Protein AF-A0A7C7UW65-F1 (afdb_monomer_lite)

Secondary structure (DSSP, 8-state):
-PPPPHHHHHHHHHHH---EEPTTS-EEE--HHHHHHHHTSTT-THHHHHHHHHHHS-SEEEE-S-TT-TTEEEEEEEEEETTEEEEEEEEEEEEESSSEEEEEEEEPPHHHHHHHTTSPEEEEGGG-

Foldseek 3Di:
DDQDPLVVLVVCCCVLDDQQAFCVRFTEDEDSVQSSVQPVDPPSSVCSVVLSCQRNPAQFKFQQLPPVQRQKIKRWHFDDDPVDNDTWIKIWIWGHDPTTYTDHIDGDDPVRVVSRVVTGTPDGPVVD

Radius of gyration: 14.75 Å; chains: 1; bounding box: 37×32×46 Å

Structure (mmCIF, N/CA/C/O backbone):
data_AF-A0A7C7UW65-F1
#
_entry.id   AF-A0A7C7UW65-F1
#
loop_
_atom_site.group_PDB
_atom_site.id
_atom_site.type_symbol
_atom_site.label_atom_id
_atom_site.label_alt_id
_atom_site.label_comp_id
_atom_site.label_asym_id
_atom_site.label_entity_id
_atom_site.label_seq_id
_atom_site.pdbx_PDB_ins_code
_atom_site.Cartn_x
_atom_site.Cartn_y
_atom_site.Cartn_z
_atom_site.occupancy
_atom_site.B_iso_or_equiv
_atom_site.auth_seq_id
_atom_site.auth_comp_id
_atom_site.auth_asym_id
_atom_site.auth_atom_id
_atom_site.pdbx_PDB_model_num
ATOM 1 N N . MET A 1 1 ? 6.040 5.748 -26.843 1.00 45.75 1 MET A N 1
ATOM 2 C CA . MET A 1 1 ? 6.457 4.469 -26.232 1.00 45.75 1 MET A CA 1
ATOM 3 C C . MET A 1 1 ? 5.358 3.458 -26.503 1.00 45.75 1 MET A C 1
ATOM 5 O O . MET A 1 1 ? 4.217 3.743 -26.154 1.00 45.75 1 MET A O 1
ATOM 9 N N . ALA A 1 2 ? 5.658 2.371 -27.216 1.00 48.53 2 ALA A N 1
ATOM 10 C CA . ALA A 1 2 ? 4.692 1.296 -27.430 1.00 48.53 2 ALA A CA 1
ATOM 11 C C . ALA A 1 2 ? 4.445 0.597 -26.088 1.00 48.53 2 ALA A C 1
ATOM 13 O O . ALA A 1 2 ? 5.392 0.337 -25.352 1.00 48.53 2 ALA A O 1
ATOM 14 N N . LEU A 1 3 ? 3.180 0.369 -25.738 1.00 54.31 3 LEU A N 1
ATOM 15 C CA . LEU A 1 3 ? 2.836 -0.450 -24.578 1.00 54.31 3 LEU A CA 1
ATOM 16 C C . LEU A 1 3 ? 3.351 -1.871 -24.831 1.00 54.31 3 LEU A C 1
ATOM 18 O O . LEU A 1 3 ? 3.216 -2.360 -25.955 1.00 54.31 3 LEU A O 1
ATOM 22 N N . ASN A 1 4 ? 3.903 -2.527 -23.807 1.00 57.22 4 ASN A N 1
ATOM 23 C CA . ASN A 1 4 ? 4.220 -3.952 -23.893 1.00 57.22 4 ASN A CA 1
ATOM 24 C C . ASN A 1 4 ? 2.974 -4.717 -24.380 1.00 57.22 4 ASN A C 1
ATOM 26 O O . ASN A 1 4 ? 1.853 -4.364 -23.982 1.00 57.22 4 ASN A O 1
ATOM 30 N N . PRO A 1 5 ? 3.127 -5.748 -25.228 1.00 67.81 5 PRO A N 1
ATOM 31 C CA . PRO A 1 5 ? 2.025 -6.625 -25.599 1.00 67.81 5 PRO A CA 1
ATOM 32 C C . PRO A 1 5 ? 1.290 -7.121 -24.348 1.00 67.81 5 PRO A C 1
ATOM 34 O O . PRO A 1 5 ? 1.917 -7.451 -23.341 1.00 67.81 5 PRO A O 1
ATOM 37 N N . ALA A 1 6 ? -0.044 -7.196 -24.399 1.00 63.28 6 ALA A N 1
ATOM 38 C CA . ALA A 1 6 ? -0.864 -7.570 -23.241 1.00 63.28 6 ALA A CA 1
ATOM 39 C C . ALA A 1 6 ? -0.443 -8.913 -22.609 1.00 63.28 6 ALA A C 1
ATOM 41 O O . ALA A 1 6 ? -0.523 -9.073 -21.395 1.00 63.28 6 ALA A O 1
ATOM 42 N N . SER A 1 7 ? 0.062 -9.848 -23.418 1.00 63.03 7 SER A N 1
ATOM 43 C CA . SER A 1 7 ? 0.597 -11.139 -22.977 1.00 63.03 7 SER A CA 1
ATOM 44 C C . SER A 1 7 ? 1.874 -11.021 -22.141 1.00 63.03 7 SER A C 1
ATOM 46 O O . SER A 1 7 ? 2.047 -11.769 -21.187 1.00 63.03 7 SER A O 1
ATOM 48 N N . GLU A 1 8 ? 2.756 -10.077 -22.466 1.00 69.19 8 GLU A N 1
ATOM 49 C CA . GLU A 1 8 ? 4.002 -9.843 -21.731 1.00 69.19 8 GLU A CA 1
ATOM 50 C C . GLU A 1 8 ? 3.730 -9.093 -20.424 1.00 69.19 8 GLU A C 1
ATOM 52 O O . GLU A 1 8 ? 4.263 -9.450 -19.376 1.00 69.19 8 GLU A O 1
ATOM 57 N N . ALA A 1 9 ? 2.816 -8.117 -20.456 1.00 65.50 9 ALA A N 1
ATOM 58 C CA . ALA A 1 9 ? 2.332 -7.454 -19.249 1.00 65.50 9 ALA A CA 1
ATOM 59 C C . ALA A 1 9 ? 1.634 -8.439 -18.297 1.00 65.50 9 ALA A C 1
ATOM 61 O O . ALA A 1 9 ? 1.841 -8.354 -17.092 1.00 65.50 9 ALA A O 1
ATOM 62 N N . PHE A 1 10 ? 0.852 -9.386 -18.828 1.00 66.62 10 PHE A N 1
ATOM 63 C CA . PHE A 1 10 ? 0.192 -10.428 -18.040 1.00 66.62 10 PHE A CA 1
ATOM 64 C C . PHE A 1 10 ? 1.182 -11.449 -17.467 1.00 66.62 10 PHE A C 1
ATOM 66 O O . PHE A 1 10 ? 1.098 -11.769 -16.287 1.00 66.62 10 PHE A O 1
ATOM 73 N N . ALA A 1 11 ? 2.157 -11.914 -18.255 1.00 71.31 11 ALA A N 1
ATOM 74 C CA . ALA A 1 11 ? 3.192 -12.825 -17.767 1.00 71.31 11 ALA A CA 1
ATOM 75 C C . ALA A 1 11 ? 4.017 -12.183 -16.642 1.00 71.31 11 ALA A C 1
ATOM 77 O O . ALA A 1 11 ? 4.171 -12.780 -15.581 1.00 71.31 11 ALA A O 1
ATOM 78 N N . ARG A 1 12 ? 4.463 -10.934 -16.831 1.00 66.88 12 ARG A N 1
ATOM 79 C CA . ARG A 1 12 ? 5.169 -10.171 -15.793 1.00 66.88 12 ARG A CA 1
ATOM 80 C C . ARG A 1 12 ? 4.292 -9.884 -14.579 1.00 66.88 12 ARG A C 1
ATOM 82 O O . ARG A 1 12 ? 4.777 -9.974 -13.463 1.00 66.88 12 ARG A O 1
ATOM 89 N N . TYR A 1 13 ? 3.010 -9.588 -14.777 1.00 70.25 13 TYR A N 1
ATOM 90 C CA . TYR A 1 13 ? 2.044 -9.455 -13.687 1.00 70.25 13 TYR A CA 1
ATOM 91 C C . TYR A 1 13 ? 1.964 -10.742 -12.851 1.00 70.25 13 TYR A C 1
ATOM 93 O O . TYR A 1 13 ? 2.121 -10.680 -11.638 1.00 70.25 13 TYR A O 1
ATOM 101 N N . CYS A 1 14 ? 1.803 -11.906 -13.486 1.00 69.44 14 CYS A N 1
ATOM 102 C CA . CYS A 1 14 ? 1.766 -13.193 -12.789 1.00 69.44 14 CYS A CA 1
ATOM 103 C C . CYS A 1 14 ? 3.093 -13.546 -12.099 1.00 69.44 14 CYS A C 1
ATOM 105 O O . CYS A 1 14 ? 3.086 -14.218 -11.073 1.00 69.44 14 CYS A O 1
ATOM 107 N N . GLU A 1 15 ? 4.222 -13.117 -12.664 1.00 71.69 15 GLU A N 1
ATOM 108 C CA . GLU A 1 15 ? 5.563 -13.375 -12.131 1.00 71.69 15 GLU A CA 1
ATOM 109 C C . GLU A 1 15 ? 5.899 -12.468 -10.933 1.00 71.69 15 GLU A C 1
ATOM 111 O O . GLU A 1 15 ? 6.547 -12.899 -9.982 1.00 71.69 15 GLU A O 1
ATOM 116 N N . LEU A 1 16 ? 5.448 -11.210 -10.972 1.00 65.69 16 LEU A N 1
ATOM 117 C CA . LEU A 1 16 ? 5.857 -10.158 -10.039 1.00 65.69 16 LEU A CA 1
ATOM 118 C C . LEU A 1 16 ? 4.824 -9.866 -8.943 1.00 65.69 16 LEU A C 1
ATOM 120 O O . LEU A 1 16 ? 5.200 -9.386 -7.876 1.00 65.69 16 LEU A O 1
ATOM 124 N N . MET A 1 17 ? 3.544 -10.153 -9.185 1.00 68.81 17 MET A N 1
ATOM 125 C CA . MET A 1 17 ? 2.445 -9.894 -8.252 1.00 68.81 17 MET A CA 1
ATOM 126 C C . MET A 1 17 ? 1.783 -11.215 -7.832 1.00 68.81 17 MET A C 1
ATOM 128 O O . MET A 1 17 ? 0.709 -11.552 -8.336 1.00 68.81 17 MET A O 1
ATOM 132 N N . PRO A 1 18 ? 2.394 -11.991 -6.914 1.00 62.53 18 PRO A N 1
ATOM 133 C CA . PRO A 1 18 ? 1.660 -13.046 -6.224 1.00 62.53 18 PRO A CA 1
ATOM 134 C C . PRO A 1 18 ? 0.502 -12.431 -5.423 1.00 62.53 18 PRO A C 1
ATOM 136 O O . PRO A 1 18 ? 0.481 -11.221 -5.198 1.00 62.53 18 PRO A O 1
ATOM 139 N N . ALA A 1 19 ? -0.446 -13.256 -4.969 1.00 71.81 19 ALA A N 1
ATOM 140 C CA . ALA A 1 19 ? -1.432 -12.838 -3.973 1.00 71.81 19 ALA A CA 1
ATOM 141 C C . ALA A 1 19 ? -0.688 -12.202 -2.783 1.00 71.81 19 ALA A C 1
ATOM 143 O O . ALA A 1 19 ? 0.017 -12.895 -2.048 1.00 71.81 19 ALA A O 1
ATOM 144 N N . VAL A 1 20 ? -0.747 -10.871 -2.669 1.00 86.62 20 VAL A N 1
ATOM 145 C CA . VAL A 1 20 ? -0.066 -10.132 -1.604 1.00 86.62 20 VAL A CA 1
ATOM 146 C C . VAL A 1 20 ? -1.009 -10.102 -0.422 1.00 86.62 20 VAL A C 1
ATOM 148 O O . VAL A 1 20 ? -2.131 -9.615 -0.540 1.00 86.62 20 VAL A O 1
ATOM 151 N N . THR A 1 21 ? -0.547 -10.597 0.713 1.00 91.75 21 THR A N 1
ATOM 152 C CA . THR A 1 21 ? -1.288 -10.515 1.966 1.00 91.75 21 THR A CA 1
ATOM 153 C C . THR A 1 21 ? -0.787 -9.312 2.748 1.00 91.75 21 THR A C 1
ATOM 155 O O . THR A 1 21 ? 0.418 -9.095 2.855 1.00 91.75 21 THR A O 1
ATOM 158 N N . ASP A 1 22 ? -1.700 -8.505 3.270 1.00 94.56 22 ASP A N 1
ATOM 159 C CA . ASP A 1 22 ? -1.337 -7.373 4.107 1.00 94.56 22 ASP A CA 1
ATOM 160 C C . ASP A 1 22 ? -0.866 -7.821 5.505 1.00 94.56 22 ASP A C 1
ATOM 162 O O . ASP A 1 22 ? -1.021 -8.975 5.909 1.00 94.56 22 ASP A O 1
ATOM 166 N N . VAL A 1 23 ? -0.331 -6.879 6.283 1.00 94.75 23 VAL A N 1
ATOM 167 C CA . VAL A 1 23 ? 0.115 -7.101 7.673 1.00 94.75 23 VAL A CA 1
ATOM 168 C C . VAL A 1 23 ? -0.974 -7.659 8.607 1.00 94.75 23 VAL A C 1
ATOM 170 O O . VAL A 1 23 ? -0.669 -8.177 9.678 1.00 94.75 23 VAL A O 1
ATOM 173 N N . ARG A 1 24 ? -2.256 -7.571 8.226 1.00 93.44 24 ARG A N 1
ATOM 174 C CA . ARG A 1 24 ? -3.407 -8.087 8.986 1.00 93.44 24 ARG A CA 1
ATOM 175 C C . ARG A 1 24 ? -3.860 -9.468 8.508 1.00 93.44 24 ARG A C 1
ATOM 177 O O . ARG A 1 24 ? -4.837 -9.995 9.037 1.00 93.44 24 ARG A O 1
ATOM 184 N N . GLY A 1 25 ? -3.159 -10.075 7.551 1.00 93.38 25 GLY A N 1
ATOM 185 C CA . GLY A 1 25 ? -3.500 -11.387 7.010 1.00 93.38 25 GLY A CA 1
ATOM 186 C C . GLY A 1 25 ? -4.577 -11.354 5.920 1.00 93.38 25 GLY A C 1
ATOM 187 O O . GLY A 1 25 ? -5.097 -12.411 5.565 1.00 93.38 25 GLY A O 1
ATOM 188 N N . GLU A 1 26 ? -4.930 -10.182 5.387 1.00 93.56 26 GLU A N 1
ATOM 189 C CA . GLU A 1 26 ? -5.946 -10.032 4.341 1.00 93.56 26 GLU A CA 1
ATOM 190 C C . GLU A 1 26 ? -5.316 -9.983 2.944 1.00 93.56 26 GLU A C 1
ATOM 192 O O . GLU A 1 26 ? -4.357 -9.252 2.706 1.00 93.56 26 GLU A O 1
ATOM 197 N N . GLU A 1 27 ? -5.878 -10.729 1.992 1.00 93.12 27 GLU A N 1
ATOM 198 C CA . GLU A 1 27 ? -5.415 -10.699 0.602 1.00 93.12 27 GLU A CA 1
ATOM 199 C C . GLU A 1 27 ? -5.766 -9.362 -0.069 1.00 93.12 27 GLU A C 1
ATOM 201 O O . GLU A 1 27 ? -6.908 -8.890 -0.017 1.00 93.12 27 GLU A O 1
ATOM 206 N N . VAL A 1 28 ? -4.772 -8.766 -0.724 1.00 91.56 28 VAL A N 1
ATOM 207 C CA . VAL A 1 28 ? -4.889 -7.540 -1.507 1.00 91.56 28 VAL A CA 1
ATOM 208 C C . VAL A 1 28 ? -4.990 -7.915 -2.978 1.00 91.56 28 VAL A C 1
ATOM 210 O O . VAL A 1 28 ? -4.031 -8.385 -3.590 1.00 91.56 28 VAL A O 1
ATOM 213 N N . ALA A 1 29 ? -6.157 -7.667 -3.563 1.00 88.81 29 ALA A N 1
ATOM 214 C CA . ALA A 1 29 ? -6.396 -7.895 -4.975 1.00 88.81 29 ALA A CA 1
ATOM 215 C C . ALA A 1 29 ? -5.678 -6.837 -5.823 1.00 88.81 29 ALA A C 1
ATOM 217 O O . ALA A 1 29 ? -5.826 -5.630 -5.605 1.00 88.81 29 ALA A O 1
ATOM 218 N N . PHE A 1 30 ? -4.947 -7.302 -6.831 1.00 85.31 30 PHE A N 1
ATOM 219 C CA . PHE A 1 30 ? -4.386 -6.475 -7.892 1.00 85.31 30 PHE A CA 1
ATOM 220 C C . PHE A 1 30 ? -5.088 -6.808 -9.201 1.00 85.31 30 PHE A C 1
ATOM 222 O O . PHE A 1 30 ? -5.417 -7.962 -9.462 1.00 85.31 30 PHE A O 1
ATOM 229 N N . ASP A 1 31 ? -5.320 -5.802 -10.037 1.00 77.94 31 ASP A N 1
ATOM 230 C CA . ASP A 1 31 ? -5.769 -6.031 -11.404 1.00 77.94 31 ASP A CA 1
ATOM 231 C C . ASP A 1 31 ? -4.665 -5.688 -12.414 1.00 77.94 31 ASP A C 1
ATOM 233 O O . ASP A 1 31 ? -3.737 -4.909 -12.159 1.00 77.94 31 ASP A O 1
ATOM 237 N N . LEU A 1 32 ? -4.765 -6.295 -13.600 1.00 73.31 32 LEU A N 1
ATOM 238 C CA . LEU A 1 32 ? -3.811 -6.087 -14.690 1.00 73.31 32 LEU A CA 1
ATOM 239 C C . LEU A 1 32 ? -3.751 -4.611 -15.121 1.00 73.31 32 LEU A C 1
ATOM 241 O O . LEU A 1 32 ? -2.708 -4.135 -15.568 1.00 73.31 32 LEU A O 1
ATOM 245 N N . GLY A 1 33 ? -4.861 -3.880 -14.981 1.00 74.94 33 GLY A N 1
ATOM 246 C CA . GLY A 1 33 ? -4.947 -2.460 -15.313 1.00 74.94 33 GLY A CA 1
ATOM 247 C C . GLY A 1 33 ? -4.076 -1.597 -14.403 1.00 74.94 33 GLY A C 1
ATOM 248 O O . GLY A 1 33 ? -3.342 -0.738 -14.891 1.00 74.94 33 GLY A O 1
ATOM 249 N N . SER A 1 34 ? -4.105 -1.868 -13.105 1.00 71.56 34 SER A N 1
ATOM 250 C CA . SER A 1 34 ? -3.322 -1.200 -12.070 1.00 71.56 34 SER A CA 1
ATOM 251 C C . SER A 1 34 ? -1.839 -1.479 -12.254 1.00 71.56 34 SER A C 1
ATOM 253 O O . SER A 1 34 ? -1.031 -0.548 -12.270 1.00 71.56 34 SER A O 1
ATOM 255 N N . TYR A 1 35 ? -1.487 -2.743 -12.508 1.00 73.00 35 TYR A N 1
ATOM 256 C CA . TYR A 1 35 ? -0.119 -3.128 -12.843 1.00 73.00 35 TYR A CA 1
ATOM 257 C C . TYR A 1 35 ? 0.382 -2.404 -14.099 1.00 73.00 35 TYR A C 1
ATOM 259 O O . TYR A 1 35 ? 1.430 -1.758 -14.067 1.00 73.00 35 TYR A O 1
ATOM 267 N N . ALA A 1 36 ? -0.382 -2.445 -15.195 1.00 70.31 36 ALA A N 1
ATOM 268 C CA . ALA A 1 36 ? 0.005 -1.815 -16.455 1.00 70.31 36 ALA A CA 1
ATOM 269 C C . ALA A 1 36 ? 0.062 -0.285 -16.351 1.00 70.31 36 ALA A C 1
ATOM 271 O O . ALA A 1 36 ? 0.921 0.350 -16.959 1.00 70.31 36 ALA A O 1
ATOM 272 N N . HIS A 1 37 ? -0.837 0.339 -15.587 1.00 71.00 37 HIS A N 1
ATOM 273 C CA . HIS A 1 37 ? -0.789 1.775 -15.322 1.00 71.00 37 HIS A CA 1
ATOM 274 C C . HIS A 1 37 ? 0.512 2.160 -14.615 1.00 71.00 37 HIS A C 1
ATOM 276 O O . HIS A 1 37 ? 1.133 3.175 -14.940 1.00 71.00 37 HIS A O 1
ATOM 282 N N . PHE A 1 38 ? 0.936 1.327 -13.671 1.00 69.62 38 PHE A N 1
ATOM 283 C CA . PHE A 1 38 ? 2.082 1.596 -12.831 1.00 69.62 38 PHE A CA 1
ATOM 284 C C . PHE A 1 38 ? 3.417 1.349 -13.534 1.00 69.62 38 PHE A C 1
ATOM 286 O O . PHE A 1 38 ? 4.286 2.219 -13.493 1.00 69.62 38 PHE A O 1
ATOM 293 N N . THR A 1 39 ? 3.555 0.234 -14.251 1.00 67.50 39 THR A N 1
ATOM 294 C CA . THR A 1 39 ? 4.795 -0.171 -14.942 1.00 67.50 39 THR A CA 1
ATOM 295 C C . THR A 1 39 ? 5.016 0.514 -16.291 1.00 67.50 39 THR A C 1
ATOM 297 O O . THR A 1 39 ? 6.052 0.338 -16.921 1.00 67.50 39 THR A O 1
ATOM 300 N N . ARG A 1 40 ? 4.090 1.378 -16.726 1.00 68.81 40 ARG A N 1
ATOM 301 C CA . ARG A 1 40 ? 4.225 2.188 -17.952 1.00 68.81 40 ARG A CA 1
ATOM 302 C C . ARG A 1 40 ? 5.428 3.133 -17.977 1.00 68.81 40 ARG A C 1
ATOM 304 O O . ARG A 1 40 ? 5.769 3.614 -19.055 1.00 68.81 40 ARG A O 1
ATOM 311 N N . ARG A 1 41 ? 6.013 3.470 -16.823 1.00 68.44 41 ARG A N 1
ATOM 312 C CA . ARG A 1 41 ? 7.226 4.298 -16.754 1.00 68.44 41 ARG A CA 1
ATOM 313 C C . ARG A 1 41 ? 8.422 3.427 -16.400 1.00 68.44 41 ARG A C 1
ATOM 315 O O . ARG A 1 41 ? 8.353 2.639 -15.460 1.00 68.44 41 ARG A O 1
ATOM 322 N N . GLU A 1 42 ? 9.503 3.632 -17.139 1.00 63.94 42 GLU A N 1
ATOM 323 C CA . GLU A 1 42 ? 10.797 2.991 -16.920 1.00 63.94 42 GLU A CA 1
ATOM 324 C C . GLU A 1 42 ? 11.267 3.175 -15.466 1.00 63.94 42 GLU A C 1
ATOM 326 O O . GLU A 1 42 ? 11.010 4.210 -14.843 1.00 63.94 42 GLU A O 1
ATOM 331 N N . GLY A 1 43 ? 11.888 2.139 -14.898 1.00 65.06 43 GLY A N 1
ATOM 332 C CA . GLY A 1 43 ? 12.388 2.144 -13.518 1.00 65.06 43 GLY A CA 1
ATOM 333 C C . GLY A 1 43 ? 11.340 1.892 -12.427 1.00 65.06 43 GLY A C 1
ATOM 334 O O . GLY A 1 43 ? 11.700 1.821 -11.255 1.00 65.06 43 GLY A O 1
ATOM 335 N N . ARG A 1 44 ? 10.053 1.712 -12.763 1.00 72.44 44 ARG A N 1
ATOM 336 C CA . ARG A 1 44 ? 8.997 1.407 -11.772 1.00 72.44 44 ARG A CA 1
ATOM 337 C C . ARG A 1 44 ? 8.851 -0.071 -11.419 1.00 72.44 44 ARG A C 1
ATOM 339 O O . ARG A 1 44 ? 8.060 -0.410 -10.548 1.00 72.44 44 ARG A O 1
ATOM 346 N N . GLU A 1 45 ? 9.632 -0.947 -12.036 1.00 71.94 45 GLU A N 1
ATOM 347 C CA . GLU A 1 45 ? 9.659 -2.381 -11.718 1.00 71.94 45 GLU A CA 1
ATOM 348 C C . GLU A 1 45 ? 10.105 -2.624 -10.268 1.00 71.94 45 GLU A C 1
ATOM 350 O O . GLU A 1 45 ? 9.487 -3.411 -9.553 1.00 71.94 45 GLU A O 1
ATOM 355 N N . ARG A 1 46 ? 11.090 -1.852 -9.782 1.00 73.88 46 ARG A N 1
ATOM 356 C CA . ARG A 1 46 ? 11.563 -1.899 -8.384 1.00 73.88 46 ARG A CA 1
ATOM 357 C C . ARG A 1 46 ? 10.463 -1.613 -7.365 1.00 73.88 46 ARG A C 1
ATOM 359 O O . ARG A 1 46 ? 10.504 -2.106 -6.242 1.00 73.88 46 ARG A O 1
ATOM 366 N N . TYR A 1 47 ? 9.454 -0.842 -7.761 1.00 80.31 47 TYR A N 1
ATOM 367 C CA . TYR A 1 47 ? 8.367 -0.493 -6.867 1.00 80.31 47 TYR A CA 1
ATOM 368 C C . TYR A 1 47 ? 7.428 -1.667 -6.584 1.00 80.31 47 TYR A C 1
ATOM 370 O O . TYR A 1 47 ? 6.690 -1.598 -5.612 1.00 80.31 47 TYR A O 1
ATOM 378 N N . VAL A 1 48 ? 7.446 -2.747 -7.372 1.00 81.75 48 VAL A N 1
ATOM 379 C CA . VAL A 1 48 ? 6.688 -3.959 -7.026 1.00 81.75 48 VAL A CA 1
ATOM 380 C C . VAL A 1 48 ? 7.170 -4.531 -5.692 1.00 81.75 48 VAL A C 1
ATOM 382 O O . VAL A 1 48 ? 6.362 -4.812 -4.808 1.00 81.75 48 VAL A O 1
ATOM 385 N N . VAL A 1 49 ? 8.491 -4.620 -5.516 1.00 83.69 49 VAL A N 1
ATOM 386 C CA . VAL A 1 49 ? 9.105 -5.067 -4.259 1.00 83.69 49 VAL A CA 1
ATOM 387 C C . VAL A 1 49 ? 8.701 -4.134 -3.120 1.00 83.69 49 VAL A C 1
ATOM 389 O O . VAL A 1 49 ? 8.316 -4.592 -2.051 1.00 83.69 49 VAL A O 1
ATOM 392 N N . TRP A 1 50 ? 8.711 -2.824 -3.370 1.00 88.44 50 TRP A N 1
ATOM 393 C CA . TRP A 1 50 ? 8.320 -1.820 -2.381 1.00 88.44 50 TRP A CA 1
ATOM 394 C C . TRP A 1 50 ? 6.838 -1.887 -2.016 1.00 88.44 50 TRP A C 1
ATOM 396 O O . TRP A 1 50 ? 6.503 -1.746 -0.845 1.00 88.44 50 TRP A O 1
ATOM 406 N N . ILE A 1 51 ? 5.949 -2.126 -2.984 1.00 89.88 51 ILE A N 1
ATOM 407 C CA . ILE A 1 51 ? 4.514 -2.310 -2.740 1.00 89.88 51 ILE A CA 1
ATOM 408 C C . ILE A 1 51 ? 4.306 -3.493 -1.804 1.00 89.88 51 ILE A C 1
ATOM 410 O O . ILE A 1 51 ? 3.631 -3.350 -0.788 1.00 89.88 51 ILE A O 1
ATOM 414 N N . ARG A 1 52 ? 4.913 -4.636 -2.132 1.00 90.25 52 ARG A N 1
ATOM 415 C CA . ARG A 1 52 ? 4.821 -5.846 -1.319 1.00 90.25 52 ARG A CA 1
ATOM 416 C C . ARG A 1 52 ? 5.331 -5.598 0.098 1.00 90.25 52 ARG A C 1
ATOM 418 O O . ARG A 1 52 ? 4.593 -5.798 1.054 1.00 90.25 52 ARG A O 1
ATOM 425 N N . GLU A 1 53 ? 6.537 -5.057 0.216 1.00 91.94 53 GLU A N 1
ATOM 426 C CA . GLU A 1 53 ? 7.178 -4.763 1.499 1.00 91.94 53 GLU A CA 1
ATOM 427 C C . GLU A 1 53 ? 6.399 -3.736 2.341 1.00 91.94 53 GLU A C 1
ATOM 429 O O . GLU A 1 53 ? 6.435 -3.772 3.572 1.00 91.94 53 GLU A O 1
ATOM 434 N N . THR A 1 54 ? 5.680 -2.817 1.691 1.00 94.62 54 THR A N 1
ATOM 435 C CA . THR A 1 54 ? 4.822 -1.825 2.356 1.00 94.62 54 THR A CA 1
ATOM 436 C C . THR A 1 54 ? 3.490 -2.421 2.808 1.00 94.62 54 THR A C 1
ATOM 438 O O . THR A 1 54 ? 2.957 -1.992 3.824 1.00 94.62 54 THR A O 1
ATOM 441 N N . LEU A 1 55 ? 2.938 -3.396 2.082 1.00 94.94 55 LEU A N 1
ATOM 442 C CA . LEU A 1 55 ? 1.692 -4.067 2.462 1.00 94.94 55 LEU A CA 1
ATOM 443 C C . LEU A 1 55 ? 1.915 -5.111 3.560 1.00 94.94 55 LEU A C 1
ATOM 445 O O . LEU A 1 55 ? 1.131 -5.161 4.507 1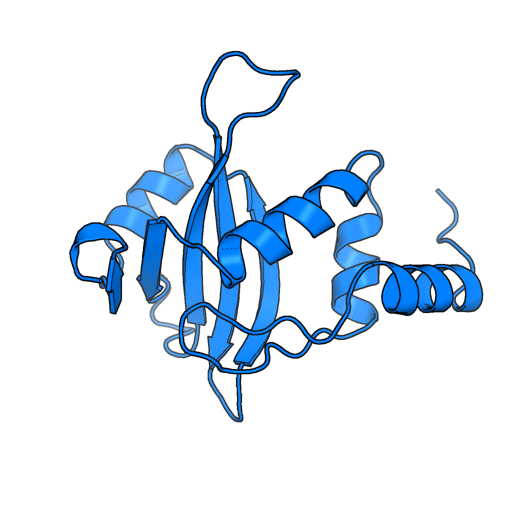.00 94.94 55 LEU A O 1
ATOM 449 N N . GLU A 1 56 ? 2.982 -5.905 3.445 1.00 94.25 56 GLU A N 1
ATOM 450 C CA . GLU A 1 56 ? 3.334 -6.968 4.394 1.00 94.25 56 GLU A CA 1
ATOM 451 C C . GLU A 1 56 ? 3.895 -6.393 5.704 1.00 94.25 56 GLU A C 1
ATOM 453 O O . GLU A 1 56 ? 3.590 -6.907 6.776 1.00 94.25 56 GLU A O 1
ATOM 458 N N . ASN A 1 57 ? 4.677 -5.307 5.634 1.00 95.25 57 ASN A N 1
ATOM 459 C CA . ASN A 1 57 ? 5.394 -4.740 6.782 1.00 95.25 57 ASN A CA 1
ATOM 460 C C . ASN A 1 57 ? 5.333 -3.191 6.829 1.00 95.25 57 ASN A C 1
ATOM 462 O O . ASN A 1 57 ? 6.388 -2.549 6.827 1.00 95.25 57 ASN A O 1
ATOM 466 N N . PRO A 1 58 ? 4.152 -2.547 6.831 1.00 96.38 58 PRO A N 1
ATOM 467 C CA . PRO A 1 58 ? 4.051 -1.088 6.896 1.00 96.38 58 PRO A CA 1
ATOM 468 C C . PRO A 1 58 ? 4.672 -0.526 8.185 1.00 96.38 58 PRO A C 1
ATOM 470 O O . PRO A 1 58 ? 4.708 -1.195 9.212 1.00 96.38 58 PRO A O 1
ATOM 473 N N . ASP A 1 59 ? 5.099 0.738 8.166 1.00 95.19 59 ASP A N 1
ATOM 474 C CA . ASP A 1 59 ? 5.357 1.495 9.401 1.00 95.19 59 ASP A CA 1
ATOM 475 C C . ASP A 1 59 ? 4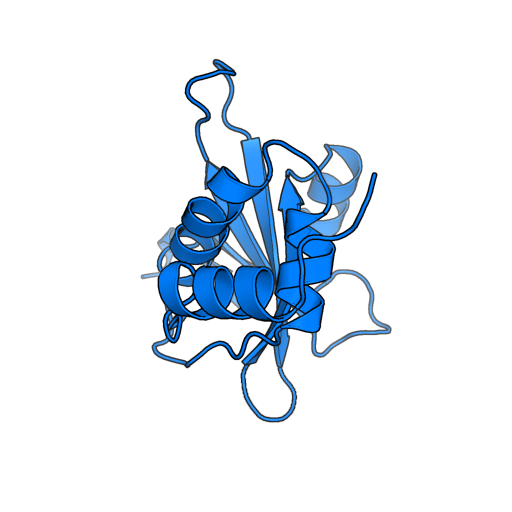.030 1.909 10.057 1.00 95.19 59 ASP A C 1
ATOM 477 O O . ASP A 1 59 ? 3.863 1.872 11.280 1.00 95.19 59 ASP A O 1
ATOM 481 N N . GLU A 1 60 ? 3.080 2.339 9.222 1.00 95.31 60 GLU A N 1
ATOM 482 C CA . GLU A 1 60 ? 1.781 2.861 9.631 1.00 95.31 60 GLU A CA 1
ATOM 483 C C . GLU A 1 60 ? 0.707 2.544 8.587 1.00 95.31 60 GLU A C 1
ATOM 485 O O . GLU A 1 60 ? 0.970 2.509 7.383 1.00 95.31 60 GLU A O 1
ATOM 490 N N . ILE A 1 61 ? -0.537 2.399 9.048 1.00 95.56 61 ILE A N 1
ATOM 491 C CA . ILE A 1 61 ? -1.723 2.407 8.191 1.00 95.56 61 ILE A CA 1
ATOM 492 C C . ILE A 1 61 ? -2.615 3.555 8.639 1.00 95.56 61 ILE A C 1
ATOM 494 O O . ILE A 1 61 ? -2.983 3.667 9.812 1.00 95.56 61 ILE A O 1
ATOM 498 N N . ARG A 1 62 ? -2.998 4.412 7.697 1.00 95.06 62 ARG A N 1
ATOM 499 C CA . ARG A 1 62 ? -3.869 5.564 7.939 1.00 95.06 62 ARG A CA 1
ATOM 500 C C . ARG A 1 62 ? -5.078 5.534 7.027 1.00 95.06 62 ARG A C 1
ATOM 502 O O . ARG A 1 62 ? -5.051 4.957 5.949 1.00 95.06 62 ARG A O 1
ATOM 509 N N . ARG A 1 63 ? -6.150 6.204 7.429 1.00 94.06 63 ARG A N 1
ATOM 510 C CA . ARG A 1 63 ? -7.243 6.538 6.515 1.00 94.06 63 ARG A CA 1
ATOM 511 C C . ARG A 1 63 ? -6.817 7.692 5.611 1.00 94.06 63 ARG A C 1
ATOM 513 O O . ARG A 1 63 ? -6.167 8.624 6.091 1.00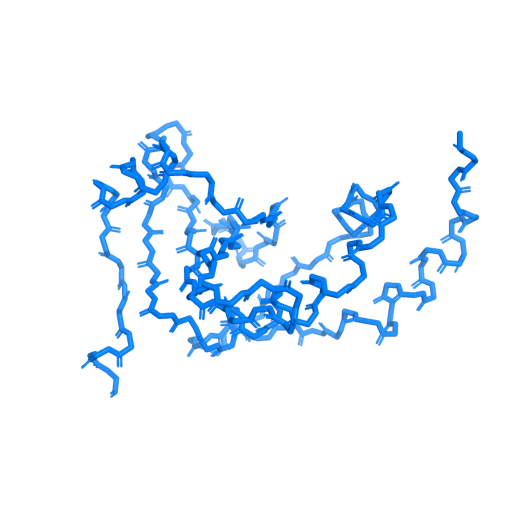 94.06 63 ARG A O 1
ATOM 520 N N . ASP A 1 64 ? -7.222 7.645 4.343 1.00 91.31 64 ASP A N 1
ATOM 521 C CA . ASP A 1 64 ? -7.010 8.746 3.398 1.00 91.31 64 ASP A CA 1
ATOM 522 C C . ASP A 1 64 ? -7.576 10.064 3.966 1.00 91.31 64 ASP A C 1
ATOM 524 O O . ASP A 1 64 ? -8.609 10.091 4.647 1.00 91.31 64 ASP A O 1
ATOM 528 N N . PHE A 1 65 ? -6.867 11.167 3.725 1.00 89.25 65 PHE A N 1
ATOM 529 C CA . PHE A 1 65 ? -7.284 12.493 4.170 1.00 89.25 65 PHE A CA 1
ATOM 530 C C . PHE A 1 65 ? -8.480 13.012 3.353 1.00 89.25 65 PHE A C 1
ATOM 532 O O . PHE A 1 65 ? -9.227 13.871 3.837 1.00 89.25 65 PHE A O 1
ATOM 539 N N . ASP A 1 66 ? -8.676 12.516 2.122 1.00 89.31 66 ASP A N 1
ATOM 540 C CA . ASP A 1 66 ? -9.821 12.879 1.288 1.00 89.31 66 ASP A CA 1
ATOM 541 C C . ASP A 1 66 ? -11.097 12.175 1.769 1.00 89.31 66 ASP A C 1
ATOM 543 O O . ASP A 1 66 ? -11.363 11.009 1.476 1.00 89.31 66 ASP A O 1
ATOM 547 N N . ARG A 1 67 ? -11.948 12.931 2.470 1.00 86.12 67 ARG A N 1
ATOM 548 C CA . ARG A 1 67 ? -13.220 12.439 3.024 1.00 86.12 67 ARG A CA 1
ATOM 549 C C . ARG A 1 67 ? -14.217 11.940 1.976 1.00 86.12 67 ARG A C 1
ATOM 551 O O . ARG A 1 67 ? -15.190 11.297 2.358 1.00 86.12 67 ARG A O 1
ATOM 558 N N . ARG A 1 68 ? -14.008 12.226 0.686 1.00 90.88 68 ARG A N 1
ATOM 559 C CA . ARG A 1 68 ? -14.834 11.682 -0.408 1.00 90.88 68 ARG A CA 1
ATOM 560 C C . ARG A 1 68 ? -14.558 10.202 -0.670 1.00 90.88 68 ARG A C 1
ATOM 562 O O . ARG A 1 68 ? -15.371 9.555 -1.320 1.00 90.88 68 ARG A O 1
ATOM 569 N N . HIS A 1 69 ? -13.444 9.683 -0.156 1.00 89.38 69 HIS A N 1
ATOM 570 C CA . HIS A 1 69 ? -13.024 8.294 -0.304 1.00 89.38 69 HIS A CA 1
ATOM 571 C C . HIS A 1 69 ? -12.760 7.646 1.066 1.00 89.38 69 HIS A C 1
ATOM 573 O O . HIS A 1 69 ? -11.632 7.246 1.358 1.00 89.38 69 HIS A O 1
ATOM 579 N N . PRO A 1 70 ? -13.778 7.554 1.945 1.00 89.81 70 PRO A N 1
ATOM 580 C CA . PRO A 1 70 ? -13.617 7.026 3.302 1.00 89.81 70 PRO A CA 1
ATOM 581 C C . PRO A 1 70 ? -13.188 5.552 3.347 1.00 89.81 70 PRO A C 1
ATOM 583 O O . PRO A 1 70 ? -12.732 5.087 4.391 1.00 89.81 70 PRO A O 1
ATOM 586 N N . GLU A 1 71 ? -13.349 4.830 2.238 1.00 93.31 71 GLU A N 1
ATOM 587 C CA . GLU A 1 71 ? -12.922 3.448 2.047 1.00 93.31 71 GLU A CA 1
ATOM 588 C C . GLU A 1 71 ? -11.416 3.292 1.806 1.00 93.31 71 GLU A C 1
ATOM 590 O O . GLU A 1 71 ? -10.934 2.162 1.760 1.00 93.31 71 GLU A O 1
ATOM 595 N N . ARG A 1 72 ? -10.676 4.386 1.586 1.00 94.62 72 ARG A N 1
ATOM 596 C CA . ARG A 1 72 ? -9.246 4.312 1.278 1.00 94.62 72 ARG A CA 1
ATOM 597 C C . ARG A 1 72 ? -8.392 4.225 2.532 1.00 94.62 72 ARG A C 1
ATOM 599 O O . ARG A 1 72 ? -8.510 5.038 3.455 1.00 94.62 72 ARG A O 1
ATOM 606 N N . GLU A 1 73 ? -7.477 3.268 2.503 1.00 96.00 73 GLU A N 1
ATOM 607 C CA . GLU A 1 73 ? -6.415 3.100 3.483 1.00 96.00 73 GLU A CA 1
ATOM 608 C C . GLU A 1 73 ? -5.063 3.331 2.803 1.00 96.00 73 GLU A C 1
ATOM 610 O O . GLU A 1 73 ? -4.838 2.937 1.657 1.00 96.00 73 GLU A O 1
ATOM 615 N N . LEU A 1 74 ? -4.183 4.017 3.518 1.00 96.19 74 LEU A N 1
ATOM 616 C CA . LEU A 1 74 ? -2.834 4.370 3.118 1.00 96.19 74 LEU A CA 1
ATOM 617 C C . LEU A 1 74 ? -1.874 3.553 3.971 1.00 96.19 74 LEU A C 1
ATOM 619 O O . LEU A 1 74 ? -1.787 3.779 5.177 1.00 96.19 74 LEU A O 1
ATOM 623 N N . TYR A 1 75 ? -1.174 2.623 3.341 1.00 96.81 75 TYR A N 1
ATOM 624 C CA . TYR A 1 75 ? -0.064 1.889 3.929 1.00 96.81 75 TYR A CA 1
ATOM 625 C C . TYR A 1 75 ? 1.190 2.697 3.666 1.00 96.81 75 TYR A C 1
ATOM 627 O O . TYR A 1 75 ? 1.454 3.082 2.526 1.00 96.81 75 TYR A O 1
ATOM 635 N N . ILE A 1 76 ? 1.925 2.999 4.723 1.00 95.25 76 ILE A N 1
ATOM 636 C CA . ILE A 1 76 ? 3.031 3.944 4.691 1.00 95.25 76 ILE A CA 1
ATOM 637 C C . ILE A 1 76 ? 4.265 3.217 5.184 1.00 95.25 76 ILE A C 1
ATOM 639 O O . ILE A 1 76 ? 4.224 2.564 6.227 1.00 95.25 76 ILE A O 1
ATOM 643 N N . LYS A 1 77 ? 5.363 3.354 4.450 1.00 94.81 77 LYS A N 1
ATOM 644 C CA . LYS A 1 77 ? 6.655 2.805 4.841 1.00 94.81 77 LYS A CA 1
ATOM 645 C C . LYS A 1 77 ? 7.781 3.733 4.434 1.00 94.81 77 LYS A C 1
ATOM 647 O O . LYS A 1 77 ? 7.776 4.263 3.326 1.00 94.81 77 LYS A O 1
ATOM 652 N N . ARG A 1 78 ? 8.764 3.914 5.308 1.00 91.56 78 ARG A N 1
ATOM 653 C CA . ARG A 1 78 ? 10.036 4.540 4.946 1.00 91.56 78 ARG A CA 1
ATOM 654 C C . ARG A 1 78 ? 10.942 3.483 4.337 1.00 91.56 78 ARG A C 1
ATOM 656 O O . ARG A 1 78 ? 11.247 2.472 4.965 1.00 91.56 78 ARG A O 1
ATOM 663 N N . LEU A 1 79 ? 11.324 3.700 3.089 1.00 87.94 79 LEU A N 1
ATOM 664 C CA . LEU A 1 79 ? 12.185 2.811 2.327 1.00 87.94 79 LEU A CA 1
ATOM 665 C C . LEU A 1 79 ? 13.486 3.533 2.016 1.00 87.94 79 LEU A C 1
ATOM 667 O O . LEU A 1 79 ? 13.496 4.708 1.657 1.00 87.94 79 LEU A O 1
ATOM 671 N N . ARG A 1 80 ? 14.596 2.814 2.136 1.00 77.88 80 ARG A N 1
ATOM 672 C CA . ARG A 1 80 ? 15.896 3.304 1.694 1.00 77.88 80 ARG A CA 1
ATOM 673 C C . ARG A 1 80 ? 16.114 2.849 0.258 1.00 77.88 80 ARG A C 1
ATOM 675 O O . ARG A 1 80 ? 15.963 1.666 -0.037 1.00 77.88 80 ARG A O 1
ATOM 682 N N . SER A 1 81 ? 16.435 3.786 -0.625 1.00 67.69 81 SER A N 1
ATOM 683 C CA . SER A 1 81 ? 16.870 3.469 -1.983 1.00 67.69 81 SER A CA 1
ATOM 684 C C . SER A 1 81 ? 18.391 3.375 -2.004 1.00 67.69 81 SER A C 1
ATOM 686 O O . SER A 1 81 ? 19.059 4.217 -1.417 1.00 67.69 81 SER A O 1
ATOM 688 N N . ASP A 1 82 ? 18.952 2.410 -2.729 1.00 64.06 82 ASP A N 1
ATOM 689 C CA . ASP A 1 82 ? 20.408 2.329 -2.921 1.00 64.06 82 ASP A CA 1
ATOM 690 C C . ASP A 1 82 ? 20.962 3.540 -3.708 1.00 64.06 82 ASP A C 1
ATOM 692 O O . ASP A 1 82 ? 22.156 3.827 -3.663 1.00 64.06 82 ASP A O 1
ATOM 696 N N . GLU A 1 83 ? 20.094 4.276 -4.414 1.00 60.47 83 GLU A N 1
ATOM 697 C CA . GLU A 1 83 ? 20.445 5.445 -5.235 1.00 60.47 83 GLU A CA 1
ATOM 698 C C . GLU A 1 83 ? 20.375 6.782 -4.474 1.00 60.47 83 GLU A C 1
ATOM 700 O O . GLU A 1 83 ? 20.943 7.777 -4.925 1.00 60.47 83 GLU A O 1
ATOM 705 N N . VAL A 1 84 ? 19.670 6.834 -3.338 1.00 57.06 84 VAL A N 1
ATOM 706 C CA . VAL A 1 84 ? 19.423 8.069 -2.578 1.00 57.06 84 VAL A CA 1
ATOM 707 C C . VAL A 1 84 ? 19.779 7.814 -1.120 1.00 57.06 84 VAL A C 1
ATOM 709 O O . VAL A 1 84 ? 19.219 6.930 -0.484 1.00 57.06 84 VAL A O 1
ATOM 712 N N . ALA A 1 85 ? 20.720 8.591 -0.577 1.00 54.59 85 ALA A N 1
ATOM 713 C CA . ALA A 1 85 ? 21.198 8.413 0.799 1.00 54.59 85 ALA A CA 1
ATOM 714 C C . ALA A 1 85 ? 20.091 8.593 1.864 1.00 54.59 85 ALA A C 1
ATOM 716 O O . ALA A 1 85 ? 20.215 8.074 2.981 1.00 54.59 85 ALA A O 1
ATOM 717 N N . ASP A 1 86 ? 19.018 9.295 1.495 1.00 65.44 86 ASP A N 1
ATOM 718 C CA . ASP A 1 86 ? 17.879 9.617 2.345 1.00 65.44 86 ASP A CA 1
ATOM 719 C C . ASP A 1 86 ? 16.763 8.566 2.243 1.00 65.44 86 ASP A C 1
ATOM 721 O O . ASP A 1 86 ? 16.474 8.021 1.176 1.00 65.44 86 ASP A O 1
ATOM 725 N N . GLU A 1 87 ? 16.122 8.289 3.380 1.00 76.88 87 GLU A N 1
ATOM 726 C CA . GLU A 1 87 ? 14.909 7.472 3.435 1.00 76.88 87 GLU A CA 1
ATOM 727 C C . GLU A 1 87 ? 13.749 8.195 2.738 1.00 76.88 87 GLU A C 1
ATOM 729 O O . GLU A 1 87 ? 13.440 9.349 3.038 1.00 76.88 87 GLU A O 1
ATOM 734 N N . GLU A 1 88 ? 13.071 7.495 1.833 1.00 84.94 88 GLU A N 1
ATOM 735 C CA . GLU A 1 88 ? 11.904 7.994 1.119 1.00 84.94 88 GLU A CA 1
ATOM 736 C C . GLU A 1 88 ? 10.629 7.400 1.724 1.00 84.94 88 GLU A C 1
ATOM 738 O O . GLU A 1 88 ? 10.541 6.205 2.006 1.00 84.94 88 GLU A O 1
ATOM 743 N N . THR A 1 89 ? 9.607 8.232 1.929 1.00 90.50 89 THR A N 1
ATOM 744 C CA . THR A 1 89 ? 8.292 7.733 2.346 1.00 90.50 89 THR A CA 1
ATOM 745 C C . THR A 1 89 ? 7.573 7.173 1.131 1.00 90.50 89 THR A C 1
ATOM 747 O O . THR A 1 89 ? 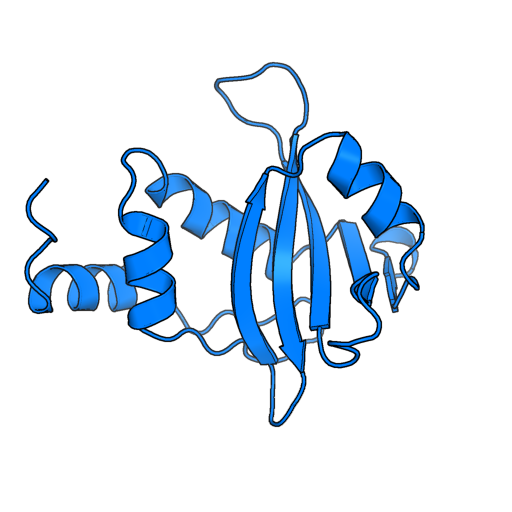7.237 7.917 0.215 1.00 90.50 89 THR A O 1
ATOM 750 N N . PHE A 1 90 ? 7.295 5.877 1.126 1.00 92.69 90 PHE A N 1
ATOM 751 C CA . PHE A 1 90 ? 6.515 5.210 0.099 1.00 92.69 90 PHE A CA 1
ATOM 752 C C . PHE A 1 90 ? 5.110 4.910 0.612 1.00 92.69 90 PHE A C 1
ATOM 754 O O . PHE A 1 90 ? 4.918 4.501 1.760 1.00 92.69 90 PHE A O 1
ATOM 761 N N . ILE A 1 91 ? 4.114 5.152 -0.238 1.00 94.06 91 ILE A N 1
ATOM 762 C CA . ILE A 1 91 ? 2.706 4.984 0.104 1.00 94.06 91 ILE A CA 1
ATOM 763 C C . ILE A 1 91 ? 2.062 4.019 -0.876 1.00 94.06 91 ILE A C 1
ATOM 765 O O . ILE A 1 91 ? 2.151 4.202 -2.090 1.00 94.06 91 ILE A O 1
ATOM 769 N N . VAL A 1 92 ? 1.353 3.033 -0.332 1.00 94.00 92 VAL A N 1
ATOM 770 C CA . VAL A 1 92 ? 0.433 2.169 -1.067 1.00 94.00 92 VAL A CA 1
ATOM 771 C C . VAL A 1 92 ? -0.990 2.509 -0.650 1.00 94.00 92 VAL A C 1
ATOM 773 O O . VAL A 1 92 ? -1.333 2.510 0.530 1.00 94.00 92 VAL A O 1
ATOM 776 N N . VAL A 1 93 ? -1.830 2.809 -1.631 1.00 94.06 93 VAL A N 1
ATOM 777 C CA . VAL A 1 93 ? -3.247 3.100 -1.435 1.00 94.06 93 VAL A CA 1
ATOM 778 C C . VAL A 1 93 ? -4.042 1.856 -1.782 1.00 94.06 93 VAL A C 1
ATOM 780 O O . VAL A 1 93 ? -3.963 1.356 -2.907 1.00 94.06 93 VAL A O 1
ATOM 783 N N . VAL A 1 94 ? -4.863 1.408 -0.842 1.00 94.19 94 VAL A N 1
ATOM 784 C CA . VAL A 1 94 ? -5.850 0.353 -1.070 1.00 94.19 94 VAL A CA 1
ATOM 785 C C . VAL A 1 94 ? -7.251 0.882 -0.797 1.00 94.19 94 VAL A C 1
ATOM 787 O O . VAL A 1 94 ? -7.450 1.835 -0.043 1.00 94.19 94 VAL A O 1
ATOM 790 N N . THR A 1 95 ? -8.244 0.259 -1.418 1.00 94.31 95 THR A N 1
ATOM 791 C CA . THR A 1 95 ? -9.660 0.509 -1.146 1.00 94.31 95 THR A CA 1
ATOM 792 C C . THR A 1 95 ? -10.264 -0.693 -0.435 1.00 94.31 95 THR A C 1
ATOM 794 O O . THR A 1 95 ? -10.138 -1.826 -0.896 1.00 94.31 95 THR A O 1
ATOM 797 N N . ARG A 1 96 ? -10.936 -0.438 0.689 1.00 91.50 96 ARG A N 1
ATOM 798 C CA . ARG A 1 96 ? -11.638 -1.440 1.491 1.00 91.50 96 ARG A CA 1
ATOM 799 C C . ARG A 1 96 ? -13.141 -1.337 1.242 1.00 91.50 96 ARG A C 1
ATOM 801 O O . ARG A 1 96 ? -13.829 -0.532 1.869 1.00 91.50 96 ARG A O 1
ATOM 808 N N . ARG A 1 97 ? -13.657 -2.148 0.314 1.00 84.88 97 ARG A N 1
ATOM 809 C CA . ARG A 1 97 ? -15.104 -2.244 0.019 1.00 84.88 97 ARG A CA 1
ATOM 810 C C . ARG A 1 97 ? -15.613 -3.665 0.235 1.00 84.88 97 ARG A C 1
ATOM 812 O O . ARG A 1 97 ? -16.257 -3.940 1.239 1.00 84.88 97 ARG A O 1
ATOM 819 N N . VAL A 1 98 ? -15.283 -4.559 -0.694 1.00 84.25 98 VAL A N 1
ATOM 820 C CA . VAL A 1 98 ? -15.522 -6.006 -0.612 1.00 84.25 98 VAL A CA 1
ATOM 821 C C . VAL A 1 98 ? -14.147 -6.656 -0.737 1.00 84.25 98 VAL A C 1
ATOM 823 O O . VAL A 1 98 ? -13.698 -6.963 -1.840 1.00 84.25 98 VAL A O 1
ATOM 826 N N . GLY A 1 99 ? -13.435 -6.720 0.389 1.00 88.19 99 GLY A N 1
ATOM 827 C CA . GLY A 1 99 ? -12.001 -7.022 0.432 1.00 88.19 99 GLY A CA 1
ATOM 828 C C . GLY A 1 99 ? -11.109 -5.803 0.182 1.00 88.19 99 GLY A C 1
ATOM 829 O O . GLY A 1 99 ? -11.598 -4.671 0.043 1.00 88.19 99 GLY A O 1
ATOM 830 N N . LEU A 1 100 ? -9.800 -6.055 0.155 1.00 92.81 100 LEU A N 1
ATOM 831 C CA . LEU A 1 100 ? -8.769 -5.065 -0.133 1.00 92.81 100 LEU A CA 1
ATOM 832 C C . LEU A 1 100 ? -8.433 -5.079 -1.621 1.00 92.81 100 LEU A C 1
ATOM 834 O O . LEU A 1 100 ? -8.074 -6.112 -2.173 1.00 92.81 100 LEU A O 1
ATOM 838 N N . HIS A 1 101 ? -8.532 -3.919 -2.262 1.00 91.56 101 HIS A N 1
ATOM 839 C CA . HIS A 1 101 ? -8.167 -3.746 -3.668 1.00 91.56 101 HIS A CA 1
ATOM 840 C C . HIS A 1 101 ? -7.089 -2.688 -3.773 1.00 91.56 101 HIS A C 1
ATOM 842 O O . HIS A 1 101 ? -7.283 -1.559 -3.306 1.00 91.56 101 HIS A O 1
ATOM 848 N N . PHE A 1 102 ? -5.971 -3.035 -4.395 1.00 90.19 102 PHE A N 1
ATOM 849 C CA . PHE A 1 102 ? -4.936 -2.072 -4.718 1.00 90.19 102 PHE A CA 1
ATOM 850 C C . PHE A 1 102 ? -5.498 -0.964 -5.613 1.00 90.19 102 PHE A C 1
ATOM 852 O O . PHE A 1 102 ? -6.229 -1.222 -6.565 1.00 90.19 102 PHE A O 1
ATOM 859 N N . TRP A 1 103 ? -5.143 0.281 -5.304 1.00 89.00 103 TRP A N 1
ATOM 860 C CA . TRP A 1 103 ? -5.535 1.444 -6.095 1.00 89.00 103 TRP A CA 1
ATOM 861 C C . TRP A 1 103 ? -4.332 2.088 -6.781 1.00 89.00 103 TRP A C 1
ATOM 863 O O . TRP A 1 103 ? -4.343 2.312 -7.990 1.00 89.00 103 TRP A O 1
ATOM 873 N N . THR A 1 104 ? -3.296 2.427 -6.013 1.00 89.00 104 THR A N 1
ATOM 874 C CA . THR A 1 104 ? -2.065 3.024 -6.544 1.00 89.00 104 THR A CA 1
ATOM 875 C C . THR A 1 104 ? -0.940 2.950 -5.517 1.00 89.00 104 THR A C 1
ATOM 877 O O . THR A 1 104 ? -1.188 2.701 -4.340 1.00 89.00 104 THR A O 1
ATOM 880 N N . ALA A 1 105 ? 0.289 3.222 -5.944 1.00 89.75 105 ALA A N 1
ATOM 881 C CA . ALA A 1 105 ? 1.422 3.419 -5.052 1.00 89.75 105 ALA A CA 1
ATOM 882 C C . ALA A 1 105 ? 2.361 4.495 -5.592 1.00 89.75 105 ALA A C 1
ATOM 884 O O . ALA A 1 105 ? 2.413 4.730 -6.803 1.00 89.75 105 ALA A O 1
ATOM 885 N N . PHE A 1 106 ? 3.080 5.174 -4.706 1.00 88.50 106 PHE A N 1
ATOM 886 C CA . PHE A 1 106 ? 4.026 6.217 -5.085 1.00 88.50 106 PHE A CA 1
ATOM 887 C C . PHE A 1 106 ? 4.954 6.595 -3.923 1.00 88.50 106 PHE A C 1
ATOM 889 O O . PHE A 1 106 ? 4.548 6.513 -2.761 1.00 88.50 106 PHE A O 1
ATOM 896 N N . PRO A 1 107 ? 6.173 7.078 -4.223 1.00 89.12 107 PRO A N 1
ATOM 897 C CA . PRO A 1 107 ? 6.927 7.870 -3.263 1.00 89.12 107 PRO A CA 1
ATOM 898 C C . PRO A 1 107 ? 6.182 9.175 -2.970 1.00 89.12 107 PRO A C 1
ATOM 900 O O . PRO A 1 107 ? 5.719 9.869 -3.879 1.00 89.12 107 PRO A O 1
ATOM 903 N N . ALA A 1 108 ? 6.014 9.488 -1.693 1.00 87.69 108 ALA A N 1
ATOM 904 C CA . ALA A 1 108 ? 5.257 10.633 -1.235 1.00 87.69 108 ALA A CA 1
ATOM 905 C C . ALA A 1 108 ? 6.103 11.906 -1.286 1.00 87.69 108 ALA A C 1
ATOM 907 O O . ALA A 1 108 ? 7.138 12.023 -0.636 1.00 87.69 108 ALA A O 1
ATOM 908 N N . GLU A 1 109 ? 5.602 12.909 -2.001 1.00 85.81 109 GLU A N 1
ATOM 909 C CA . GLU A 1 109 ? 6.152 14.258 -1.935 1.00 85.81 109 GLU A CA 1
ATOM 910 C C . GLU A 1 109 ? 5.870 14.892 -0.561 1.00 85.81 109 GLU A C 1
ATOM 912 O O . GLU A 1 109 ? 4.837 14.626 0.063 1.00 85.81 109 GLU A O 1
ATOM 917 N N . ALA A 1 110 ? 6.740 15.804 -0.116 1.00 83.50 110 ALA A N 1
ATOM 918 C CA . ALA A 1 110 ? 6.655 16.430 1.209 1.00 83.50 110 ALA A CA 1
ATOM 919 C C . ALA A 1 110 ? 5.280 17.066 1.509 1.00 83.50 110 ALA A C 1
ATOM 921 O O . ALA A 1 110 ? 4.767 16.979 2.628 1.00 83.50 110 ALA A O 1
ATOM 922 N N . TRP A 1 111 ? 4.630 17.669 0.504 1.00 83.56 111 TRP A N 1
ATOM 923 C CA . TRP A 1 111 ? 3.294 18.244 0.685 1.00 83.56 111 TRP A CA 1
ATOM 924 C C . TRP A 1 111 ? 2.231 17.174 0.969 1.00 83.56 111 TRP A C 1
ATOM 926 O O . TRP A 1 111 ? 1.293 17.438 1.724 1.00 83.56 111 TRP A O 1
ATOM 936 N N . TYR A 1 112 ? 2.355 15.982 0.378 1.00 85.12 112 TYR A N 1
ATOM 937 C CA . TYR A 1 112 ? 1.411 14.885 0.566 1.00 85.12 112 TYR A CA 1
ATOM 938 C C . TYR A 1 112 ? 1.607 14.248 1.940 1.00 85.12 112 TYR A C 1
ATOM 940 O O . TYR A 1 112 ? 0.621 14.058 2.653 1.00 85.12 112 TYR A O 1
ATOM 948 N N . VAL A 1 113 ? 2.864 14.043 2.358 1.00 84.38 113 VAL A N 1
ATOM 949 C CA . VAL A 1 113 ? 3.216 13.565 3.708 1.00 84.38 113 VAL A CA 1
ATOM 950 C C . VAL A 1 113 ? 2.507 14.403 4.775 1.00 84.38 113 VAL A C 1
ATOM 952 O O . VAL A 1 113 ? 1.760 13.858 5.584 1.00 84.38 113 VAL A O 1
ATOM 955 N N . SER A 1 114 ? 2.577 15.737 4.680 1.00 84.06 114 SER A N 1
ATOM 956 C CA . SER A 1 114 ? 1.922 16.638 5.646 1.00 84.06 114 SER A CA 1
ATOM 957 C C . SER A 1 114 ? 0.391 16.495 5.736 1.00 84.06 114 SER A C 1
ATOM 959 O O . SER A 1 114 ? -0.217 16.842 6.751 1.00 84.06 114 SER A O 1
ATOM 961 N N . LYS A 1 115 ? -0.267 16.018 4.669 1.00 85.94 115 LYS A N 1
ATOM 962 C CA . LYS A 1 115 ? -1.718 15.768 4.645 1.00 85.94 115 LYS A CA 1
ATOM 963 C C . LYS A 1 115 ? -2.047 14.390 5.195 1.00 85.94 115 LYS A C 1
ATOM 965 O O . LYS A 1 115 ? -2.996 14.259 5.963 1.00 85.94 115 LYS A O 1
ATOM 970 N N . VAL A 1 116 ? -1.261 13.385 4.824 1.00 84.62 116 VAL A N 1
ATOM 971 C CA . VAL A 1 116 ? -1.407 12.009 5.306 1.00 84.62 116 VAL A CA 1
ATOM 972 C C . VAL A 1 116 ? -1.164 11.919 6.809 1.00 84.62 116 VAL A C 1
ATOM 974 O O . VAL A 1 116 ? -1.910 11.237 7.509 1.00 84.62 116 VAL A O 1
ATOM 977 N N . GLU A 1 117 ? -0.221 12.699 7.335 1.00 83.25 117 GLU A N 1
ATOM 978 C CA . GLU A 1 117 ? 0.016 12.842 8.774 1.00 83.25 117 GLU A CA 1
ATOM 979 C C . GLU A 1 117 ? -1.200 13.384 9.545 1.00 83.25 117 GLU A C 1
ATOM 981 O O . GLU A 1 117 ? -1.351 13.129 10.741 1.00 83.25 117 GLU A O 1
ATOM 986 N N . ARG A 1 118 ? -2.104 14.095 8.862 1.00 83.44 118 ARG A N 1
ATOM 987 C CA . ARG A 1 118 ? -3.382 14.572 9.417 1.00 83.44 118 ARG A CA 1
ATOM 988 C C . ARG A 1 118 ? -4.528 13.577 9.218 1.00 83.44 118 ARG A C 1
ATOM 990 O O . ARG A 1 118 ? -5.625 13.806 9.728 1.00 83.44 118 ARG A O 1
ATOM 997 N N . GLY A 1 119 ? -4.304 12.505 8.457 1.00 85.38 119 GLY A N 1
ATOM 998 C CA . GLY A 1 119 ? -5.231 11.387 8.325 1.00 85.38 119 GLY A CA 1
ATOM 999 C C . GLY A 1 119 ? -5.419 10.656 9.656 1.00 85.38 119 GLY A C 1
ATOM 1000 O O . GLY A 1 119 ? -4.617 10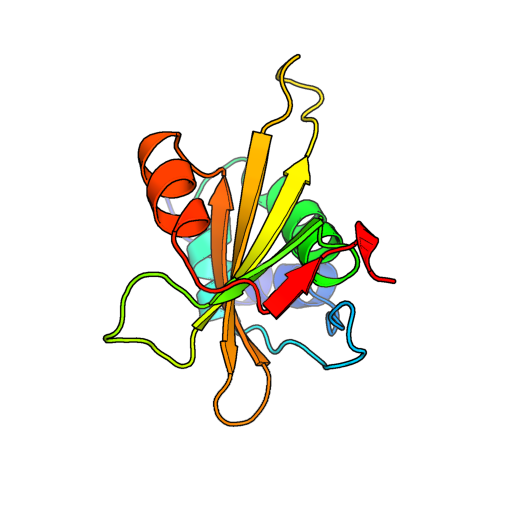.780 10.582 1.00 85.38 119 GLY A O 1
ATOM 1001 N N . LYS A 1 120 ? -6.495 9.874 9.765 1.00 91.88 120 LYS A N 1
ATOM 1002 C CA . LYS A 1 120 ? -6.761 9.084 10.974 1.00 91.88 120 LYS A CA 1
ATOM 1003 C C . LYS A 1 120 ? -5.851 7.853 10.991 1.00 91.88 120 LYS A C 1
ATOM 1005 O O . LYS A 1 120 ? -5.981 7.018 10.101 1.00 91.88 120 LYS A O 1
ATOM 1010 N N . LEU A 1 121 ? -4.998 7.718 12.007 1.00 93.69 121 LEU A N 1
ATOM 1011 C CA . LEU A 1 121 ? -4.208 6.503 12.228 1.00 93.69 121 LEU A CA 1
ATOM 1012 C C . LEU A 1 121 ? -5.135 5.307 12.498 1.00 93.69 121 LEU A C 1
ATOM 1014 O O . LEU A 1 121 ? -6.071 5.406 13.294 1.00 93.69 121 LEU A O 1
ATOM 1018 N N . LEU A 1 122 ? -4.895 4.209 11.787 1.00 93.88 122 LEU A N 1
ATOM 1019 C CA . LEU A 1 122 ? -5.611 2.941 11.930 1.00 93.88 122 LEU A CA 1
ATOM 1020 C C . LEU A 1 122 ? -4.724 1.873 12.576 1.00 93.88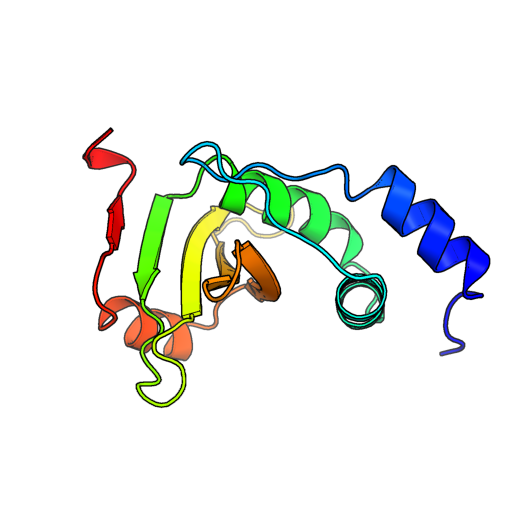 122 LEU A C 1
ATOM 1022 O O . LEU A 1 122 ? -5.249 1.034 13.301 1.00 93.88 122 LEU A O 1
ATOM 1026 N N . TRP A 1 123 ? -3.413 1.915 12.321 1.00 94.50 123 TRP A N 1
ATOM 1027 C CA . TRP A 1 123 ? -2.427 0.983 12.868 1.00 94.50 123 TRP A CA 1
ATOM 1028 C C . TRP A 1 123 ? -1.006 1.571 12.806 1.00 94.50 123 TRP A C 1
ATOM 1030 O O . TRP A 1 123 ? -0.718 2.376 11.917 1.00 94.50 123 TRP A O 1
ATOM 1040 N N . SER A 1 124 ? -0.121 1.149 13.715 1.00 93.31 124 SER A N 1
ATOM 1041 C CA . SER A 1 124 ? 1.317 1.443 13.696 1.00 93.31 124 SER A CA 1
ATOM 1042 C C . SER A 1 124 ? 2.134 0.216 14.103 1.00 93.31 124 SER A C 1
ATOM 1044 O O . SER A 1 124 ? 1.754 -0.504 15.026 1.00 93.31 124 SER A O 1
ATOM 1046 N N . ALA A 1 125 ? 3.305 0.039 13.487 1.00 88.88 125 ALA A N 1
ATOM 1047 C CA . ALA A 1 125 ? 4.254 -1.020 13.830 1.00 88.88 125 ALA A CA 1
ATOM 1048 C C . ALA A 1 125 ? 4.738 -0.969 15.291 1.00 88.88 125 ALA A C 1
ATOM 1050 O O . ALA A 1 125 ? 5.217 -1.969 15.812 1.00 88.88 125 ALA A O 1
ATOM 1051 N N . LYS A 1 126 ? 4.613 0.178 15.975 1.00 80.62 126 LYS A N 1
ATOM 1052 C CA . LYS A 1 126 ? 4.964 0.306 17.401 1.00 80.62 126 LYS A CA 1
ATOM 1053 C C . LYS A 1 126 ? 3.973 -0.381 18.345 1.00 80.62 126 LYS A C 1
ATOM 1055 O O . LYS A 1 126 ? 4.323 -0.603 19.500 1.00 80.62 126 LYS A O 1
ATOM 1060 N N . ASP A 1 127 ? 2.768 -0.680 17.866 1.00 60.72 127 ASP A N 1
ATOM 1061 C CA . ASP A 1 127 ? 1.680 -1.254 18.662 1.00 60.72 127 ASP A CA 1
ATOM 1062 C C . ASP A 1 127 ? 1.544 -2.784 18.476 1.00 60.72 127 ASP A C 1
ATOM 1064 O O . ASP A 1 127 ? 0.583 -3.366 18.981 1.00 60.72 127 ASP A O 1
ATOM 1068 N N . SER A 1 128 ? 2.455 -3.428 17.726 1.00 54.38 128 SER A N 1
ATOM 1069 C CA . SER A 1 128 ? 2.415 -4.863 17.364 1.00 54.38 128 SER A CA 1
ATOM 1070 C C . SER A 1 128 ? 3.486 -5.698 18.061 1.00 54.38 128 SER A C 1
ATOM 1072 O O . SER A 1 128 ? 4.569 -5.146 18.359 1.00 54.38 128 SER A O 1
#

Sequence (128 aa):
MALNPASEAFARYCELMPAVTDVRGEEVAFDLGSYAHFTRREGRERYVVWIRETLENPDEIRRDFDRRHPERELYIKRLRSDEVADEETFIVVVTRRVGLHFWTAFPAEAWYVSKVERGKLLWSAKDS

pLDDT: mean 81.95, std 12.63, range [45.75, 96.81]